Protein AF-A0A524GFE2-F1 (afdb_monomer_lite)

Radius of gyration: 32.85 Å; chains: 1; bounding box: 76×41×97 Å

Secondary structure (DSSP, 8-state):
--HHHHHHHHHHHHHHHHHHHHHHHHHHHHHHHHHHHHHHHHHHHHHHHHHHHHHHHHHHTT--HHHHHHHHHHHGGGTS--SEEEEEEEETTTTEEEEEEEEESSSS-SS-TT-EEEGGGSHHHHHHHH----EES-HHHHHHH-TT-HHHHHHHHTT---EE-

Structure (mmCIF, N/CA/C/O backbone):
data_AF-A0A524GFE2-F1
#
_entry.id   AF-A0A524GFE2-F1
#
loop_
_atom_site.group_PDB
_atom_site.id
_atom_site.type_symbol
_atom_site.label_atom_id
_atom_site.label_alt_id
_atom_site.label_comp_id
_atom_site.label_asym_id
_atom_site.label_entity_id
_atom_site.label_seq_id
_atom_site.pdbx_PDB_ins_code
_atom_site.Cartn_x
_atom_site.Cartn_y
_atom_site.Cartn_z
_atom_site.occupancy
_atom_site.B_iso_or_equiv
_atom_site.auth_seq_id
_atom_site.auth_comp_id
_atom_site.auth_asym_id
_atom_site.auth_atom_id
_atom_site.pdbx_PDB_model_num
ATOM 1 N N . MET A 1 1 ? 56.851 4.563 -74.327 1.00 50.78 1 MET A N 1
ATOM 2 C CA . MET A 1 1 ? 56.031 3.742 -73.404 1.00 50.78 1 MET A CA 1
ATOM 3 C C . MET A 1 1 ? 56.090 4.353 -72.003 1.00 50.78 1 MET A C 1
ATOM 5 O O . MET A 1 1 ? 57.043 4.093 -71.296 1.00 50.78 1 MET A O 1
ATOM 9 N N . SER A 1 2 ? 55.154 5.230 -71.624 1.00 60.16 2 SER A N 1
ATOM 10 C CA . SER A 1 2 ? 55.085 5.817 -70.256 1.00 60.16 2 SER A CA 1
ATOM 11 C C . SER A 1 2 ? 53.642 6.148 -69.817 1.00 60.16 2 SER A C 1
ATOM 13 O O . SER A 1 2 ? 53.335 6.270 -68.637 1.00 60.16 2 SER A O 1
ATOM 15 N N . ILE A 1 3 ? 52.706 6.196 -70.772 1.00 60.81 3 ILE A N 1
ATOM 16 C CA . ILE A 1 3 ? 51.297 6.539 -70.529 1.00 60.81 3 ILE A CA 1
ATOM 17 C C . ILE A 1 3 ? 50.576 5.457 -69.693 1.00 60.81 3 ILE A C 1
ATOM 19 O O . ILE A 1 3 ? 49.728 5.784 -68.868 1.00 60.81 3 ILE A O 1
ATOM 23 N N . GLY A 1 4 ? 50.951 4.178 -69.837 1.00 67.19 4 GLY A N 1
ATOM 24 C CA . GLY A 1 4 ? 50.313 3.066 -69.114 1.00 67.19 4 GLY A CA 1
ATOM 25 C C . GLY A 1 4 ? 50.606 3.037 -67.609 1.00 67.19 4 GLY A C 1
ATOM 26 O O . GLY A 1 4 ? 49.720 2.732 -66.816 1.00 67.19 4 GLY A O 1
ATOM 27 N N . THR A 1 5 ? 51.819 3.409 -67.193 1.00 71.56 5 THR A N 1
ATOM 28 C CA . THR A 1 5 ? 52.229 3.428 -65.779 1.00 71.56 5 THR A CA 1
ATOM 29 C C . THR A 1 5 ? 51.616 4.597 -65.010 1.00 71.56 5 THR A C 1
ATOM 31 O O . THR A 1 5 ? 51.167 4.410 -63.882 1.00 71.56 5 THR A O 1
ATOM 34 N N . SER A 1 6 ? 51.509 5.780 -65.623 1.00 75.38 6 SER A N 1
ATOM 35 C CA . SER A 1 6 ? 50.884 6.951 -64.987 1.00 75.38 6 SER A CA 1
ATOM 36 C C . SER A 1 6 ? 49.384 6.759 -64.743 1.00 75.38 6 SER A C 1
ATOM 38 O O . SER A 1 6 ? 48.864 7.181 -63.711 1.00 75.38 6 SER A O 1
ATOM 40 N N . TRP A 1 7 ? 48.688 6.079 -65.658 1.00 79.69 7 TRP A N 1
ATOM 41 C CA . TRP A 1 7 ? 47.265 5.771 -65.501 1.00 79.69 7 TRP A CA 1
ATOM 42 C C . TRP A 1 7 ? 47.009 4.747 -64.384 1.00 79.69 7 TRP A C 1
ATOM 44 O O . TRP A 1 7 ? 46.108 4.937 -63.570 1.00 79.69 7 TRP A O 1
ATOM 54 N N . LEU A 1 8 ? 47.854 3.716 -64.269 1.00 81.19 8 LEU A N 1
ATOM 55 C CA . LEU A 1 8 ? 47.778 2.737 -63.176 1.00 81.19 8 LEU A CA 1
ATOM 56 C C . LEU A 1 8 ? 47.994 3.379 -61.797 1.00 81.19 8 LEU A C 1
ATOM 58 O O . LEU A 1 8 ? 47.278 3.059 -60.848 1.00 81.19 8 LEU A O 1
ATOM 62 N N . ILE A 1 9 ? 48.935 4.323 -61.688 1.00 83.12 9 ILE A N 1
ATOM 63 C CA . ILE A 1 9 ? 49.182 5.070 -60.445 1.00 83.12 9 ILE A CA 1
ATOM 64 C C . ILE A 1 9 ? 47.967 5.934 -60.077 1.00 83.12 9 ILE A C 1
ATOM 66 O O . ILE A 1 9 ? 47.556 5.949 -58.918 1.00 83.12 9 ILE A O 1
ATOM 70 N N . ALA A 1 10 ? 47.347 6.607 -61.050 1.00 81.38 10 ALA A N 1
ATOM 71 C CA . ALA A 1 10 ? 46.156 7.422 -60.809 1.00 81.38 10 ALA A CA 1
ATOM 72 C C . ALA A 1 10 ? 44.967 6.587 -60.293 1.00 81.38 10 ALA A C 1
ATOM 74 O O . ALA A 1 10 ? 44.288 6.997 -59.351 1.00 81.38 10 ALA A O 1
ATOM 75 N N . VAL A 1 11 ? 44.750 5.393 -60.856 1.00 83.88 11 VAL A N 1
ATOM 76 C CA . VAL A 1 11 ? 43.697 4.465 -60.406 1.00 83.88 11 VAL A CA 1
ATOM 77 C C . VAL A 1 11 ? 43.974 3.948 -58.990 1.00 83.88 11 VAL A C 1
ATOM 79 O O . VAL A 1 11 ? 43.057 3.890 -58.171 1.00 83.88 11 VAL A O 1
ATOM 82 N N . LEU A 1 12 ? 45.232 3.635 -58.665 1.00 82.06 12 LEU A N 1
ATOM 83 C CA . LEU A 1 12 ? 45.627 3.211 -57.317 1.00 82.06 12 LEU A CA 1
ATOM 84 C C . LEU A 1 12 ? 45.406 4.310 -56.270 1.00 82.06 12 LEU A C 1
ATOM 86 O O . LEU A 1 12 ? 44.872 4.032 -55.196 1.00 82.06 12 LEU A O 1
ATOM 90 N N . ILE A 1 13 ? 45.757 5.560 -56.585 1.00 86.00 13 ILE A N 1
ATOM 91 C CA . ILE A 1 13 ? 45.534 6.709 -55.694 1.00 86.00 13 ILE A CA 1
ATOM 92 C C . ILE A 1 13 ? 44.034 6.950 -55.491 1.00 86.00 13 ILE A C 1
ATOM 94 O O . ILE A 1 13 ? 43.595 7.151 -54.358 1.00 86.00 13 ILE A O 1
ATOM 98 N N . ALA A 1 14 ? 43.237 6.881 -56.560 1.00 82.25 14 ALA A N 1
ATOM 99 C CA . ALA A 1 14 ? 41.786 7.019 -56.470 1.00 82.25 14 ALA A CA 1
ATOM 100 C C . ALA A 1 14 ? 41.160 5.907 -55.609 1.00 82.25 14 ALA A C 1
ATOM 102 O O . ALA A 1 14 ? 40.334 6.192 -54.743 1.00 82.25 14 ALA A O 1
ATOM 103 N N . GLY A 1 15 ? 41.601 4.656 -55.776 1.00 80.06 15 GLY A N 1
ATOM 104 C CA . GLY A 1 15 ? 41.162 3.529 -54.949 1.00 80.06 15 GLY A CA 1
ATOM 105 C C . GLY A 1 15 ? 41.527 3.700 -53.472 1.00 80.06 15 GLY A C 1
ATOM 106 O O . GLY A 1 15 ? 40.683 3.504 -52.597 1.00 80.06 15 GLY A O 1
ATOM 107 N N . LEU A 1 16 ? 42.754 4.147 -53.185 1.00 81.81 16 LEU A N 1
ATOM 108 C CA . LEU A 1 16 ? 43.208 4.439 -51.824 1.00 81.81 16 LEU A CA 1
ATOM 109 C C . LEU A 1 16 ? 42.389 5.574 -51.188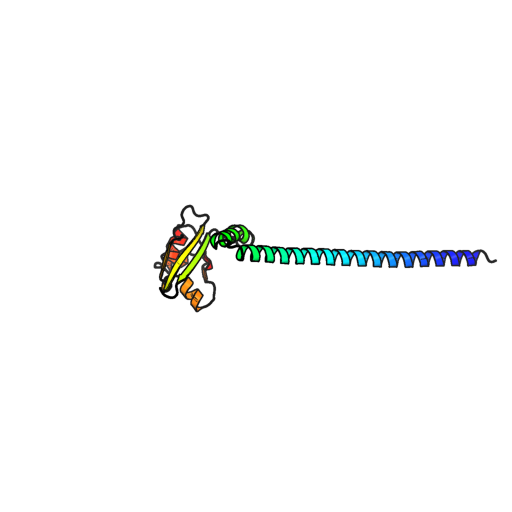 1.00 81.81 16 LEU A C 1
ATOM 111 O O . LEU A 1 16 ? 41.975 5.462 -50.036 1.00 81.81 16 LEU A O 1
ATOM 115 N N . ALA A 1 17 ? 42.095 6.637 -51.942 1.00 85.69 17 ALA A N 1
ATOM 116 C CA . ALA A 1 17 ? 41.274 7.752 -51.477 1.00 85.69 17 ALA A CA 1
ATOM 117 C C . ALA A 1 17 ? 39.840 7.313 -51.140 1.00 85.69 17 ALA A C 1
ATOM 119 O O . ALA A 1 17 ? 39.303 7.715 -50.107 1.00 85.69 17 ALA A O 1
ATOM 120 N N . VAL A 1 18 ? 39.237 6.438 -51.954 1.00 85.31 18 VAL A N 1
ATOM 121 C CA . VAL A 1 18 ? 37.911 5.858 -51.679 1.00 85.31 18 VAL A CA 1
ATOM 122 C C . VAL A 1 18 ? 37.938 4.991 -50.419 1.00 85.31 18 VAL A C 1
ATOM 124 O O . VAL A 1 18 ? 37.043 5.110 -49.581 1.00 85.31 18 VAL A O 1
ATOM 127 N N . LEU A 1 19 ? 38.973 4.165 -50.234 1.00 83.94 19 LEU A N 1
ATOM 128 C CA . LEU A 1 19 ? 39.131 3.337 -49.034 1.00 83.94 19 LEU A CA 1
ATOM 129 C C . LEU A 1 19 ? 39.271 4.194 -47.770 1.00 83.94 19 LEU A C 1
ATOM 131 O O . LEU A 1 19 ? 38.554 3.958 -46.793 1.00 83.94 19 LEU A O 1
ATOM 135 N N . ILE A 1 20 ? 40.116 5.228 -47.816 1.00 85.50 20 ILE A N 1
ATOM 136 C CA . ILE A 1 20 ? 40.300 6.193 -46.724 1.00 85.50 20 ILE A CA 1
ATOM 137 C C . ILE A 1 20 ? 38.980 6.909 -46.416 1.00 85.50 20 ILE A C 1
ATOM 139 O O . ILE A 1 20 ? 38.574 6.978 -45.254 1.00 85.50 20 ILE A O 1
ATOM 143 N N . TRP A 1 21 ? 38.271 7.395 -47.439 1.00 80.38 21 TRP A N 1
ATOM 144 C CA . TRP A 1 21 ? 37.002 8.099 -47.256 1.00 80.38 21 TRP A CA 1
ATOM 145 C C . TRP A 1 21 ? 35.908 7.185 -46.691 1.00 80.38 21 TRP A C 1
ATOM 147 O O . TRP A 1 21 ? 35.154 7.603 -45.808 1.00 80.38 21 TRP A O 1
ATOM 157 N N . SER A 1 22 ? 35.857 5.921 -47.126 1.00 83.00 22 SER A N 1
ATOM 158 C CA . SER A 1 22 ? 34.925 4.924 -46.589 1.00 83.00 22 SER A CA 1
ATOM 159 C C . SER A 1 22 ? 35.197 4.629 -45.109 1.00 83.00 22 SER A C 1
ATOM 161 O O . SER A 1 22 ? 34.270 4.638 -44.298 1.00 83.00 22 SER A O 1
ATOM 163 N N . GLY A 1 23 ? 36.471 4.475 -44.727 1.00 84.62 23 GLY A N 1
ATOM 164 C CA . GLY A 1 23 ? 36.876 4.243 -43.343 1.00 84.62 23 GLY A CA 1
ATOM 165 C C . GLY A 1 23 ? 36.581 5.442 -42.442 1.00 84.62 23 GLY A C 1
ATOM 166 O O . GLY A 1 23 ? 36.090 5.273 -41.323 1.00 84.62 23 GLY A O 1
ATOM 167 N N . LEU A 1 24 ? 36.808 6.662 -42.939 1.00 84.81 24 LEU A N 1
ATOM 168 C CA . LEU A 1 24 ? 36.496 7.895 -42.215 1.00 84.81 24 LEU A CA 1
ATOM 169 C C . LEU A 1 24 ? 34.980 8.064 -42.021 1.00 84.81 24 LEU A C 1
ATOM 171 O O . LEU A 1 24 ? 34.540 8.390 -40.921 1.00 84.81 24 LEU A O 1
ATOM 175 N N . ARG A 1 25 ? 34.173 7.769 -43.052 1.00 85.88 25 ARG A N 1
ATOM 176 C CA . ARG A 1 25 ? 32.702 7.767 -42.962 1.00 85.88 25 ARG A CA 1
ATOM 177 C C . ARG A 1 25 ? 32.182 6.756 -41.946 1.00 85.88 25 ARG A C 1
ATOM 179 O O . ARG A 1 25 ? 31.305 7.101 -41.161 1.00 85.88 25 ARG A O 1
ATOM 186 N N . LEU A 1 26 ? 32.732 5.541 -41.924 1.00 83.12 26 LEU A N 1
ATOM 187 C CA . LEU A 1 26 ? 32.354 4.518 -40.943 1.00 83.12 26 LEU A CA 1
ATOM 188 C C . LEU A 1 26 ? 32.687 4.957 -39.511 1.00 83.12 26 LEU A C 1
ATOM 190 O O . LEU A 1 26 ? 31.860 4.798 -38.615 1.00 83.12 26 LEU A O 1
ATOM 194 N N . ARG A 1 27 ? 33.860 5.566 -39.296 1.00 82.31 27 ARG A N 1
ATOM 195 C CA . ARG A 1 27 ? 34.261 6.099 -37.983 1.00 82.31 27 ARG A CA 1
ATOM 196 C C . ARG A 1 27 ? 33.390 7.270 -37.530 1.00 82.31 27 ARG A C 1
ATOM 198 O O . ARG A 1 27 ? 32.984 7.292 -36.373 1.00 82.31 27 ARG A O 1
ATOM 205 N N . LEU A 1 28 ? 33.058 8.196 -38.430 1.00 84.69 28 LEU A N 1
ATOM 206 C CA . LEU A 1 28 ? 32.152 9.315 -38.145 1.00 84.69 28 LEU A CA 1
ATOM 207 C C . LEU A 1 28 ? 30.735 8.825 -37.822 1.00 84.69 28 LEU A C 1
ATOM 209 O O . LEU A 1 28 ? 30.145 9.263 -36.839 1.00 84.69 28 LEU A O 1
ATOM 213 N N . ALA A 1 29 ? 30.214 7.861 -38.586 1.00 84.56 29 ALA A N 1
ATOM 214 C CA . ALA A 1 29 ? 28.912 7.258 -38.315 1.00 84.56 29 ALA A CA 1
ATOM 215 C C . ALA A 1 29 ? 28.889 6.510 -36.970 1.00 84.56 29 ALA A C 1
ATOM 217 O O . ALA A 1 29 ? 27.908 6.593 -36.234 1.00 84.56 29 ALA A O 1
ATOM 218 N N . ALA A 1 30 ? 29.970 5.806 -36.617 1.00 86.06 30 ALA A N 1
ATOM 219 C CA . ALA A 1 30 ? 30.101 5.140 -35.322 1.00 86.06 30 ALA A CA 1
ATOM 220 C C . ALA A 1 30 ? 30.199 6.138 -34.154 1.00 86.06 30 ALA A C 1
ATOM 222 O O . ALA A 1 30 ? 29.592 5.911 -33.109 1.00 86.06 30 ALA A O 1
ATOM 223 N N . ALA A 1 31 ? 30.912 7.255 -34.334 1.00 86.38 31 ALA A N 1
ATOM 224 C CA . ALA A 1 31 ? 30.992 8.326 -33.341 1.00 86.38 31 ALA A CA 1
ATOM 225 C C . ALA A 1 31 ? 29.619 8.975 -33.098 1.00 86.38 31 ALA A C 1
ATOM 227 O O . ALA A 1 31 ? 29.206 9.108 -31.951 1.00 86.38 31 ALA A O 1
ATOM 228 N N . GLN A 1 32 ? 28.865 9.257 -34.166 1.00 84.75 32 GLN A N 1
ATOM 229 C CA . GLN A 1 32 ? 27.506 9.799 -34.062 1.00 84.75 32 GLN A CA 1
ATOM 230 C C . GLN A 1 32 ? 26.520 8.838 -33.386 1.00 84.75 32 GLN A C 1
ATOM 232 O O . GLN A 1 32 ? 25.602 9.284 -32.704 1.00 84.75 32 GLN A O 1
ATOM 237 N N . ARG A 1 33 ? 26.677 7.519 -33.569 1.00 83.75 33 ARG A N 1
ATOM 238 C CA . ARG A 1 33 ? 25.848 6.529 -32.858 1.00 83.75 33 ARG A CA 1
ATOM 239 C C . ARG A 1 33 ? 26.106 6.562 -31.357 1.00 83.75 33 ARG A C 1
ATOM 241 O O . ARG A 1 33 ? 25.150 6.622 -30.594 1.00 83.75 33 ARG A O 1
ATOM 248 N N . ARG A 1 34 ? 27.381 6.589 -30.955 1.00 86.69 34 ARG A N 1
ATOM 249 C CA . ARG A 1 34 ? 27.771 6.684 -29.540 1.00 86.69 34 ARG A CA 1
ATOM 250 C C . ARG A 1 34 ? 27.276 7.971 -28.901 1.00 86.69 34 ARG A C 1
ATOM 252 O O . ARG A 1 34 ? 26.813 7.943 -27.772 1.00 86.69 34 ARG A O 1
ATOM 259 N N . GLU A 1 35 ? 27.358 9.083 -29.623 1.00 89.69 35 GLU A N 1
ATOM 260 C CA . GLU A 1 35 ? 26.873 10.374 -29.137 1.00 89.69 35 GLU A CA 1
ATOM 261 C C . GLU A 1 35 ? 25.363 10.345 -28.867 1.00 89.69 35 GLU A C 1
ATOM 263 O O . GLU A 1 35 ? 24.938 10.755 -27.792 1.00 89.69 35 GLU A O 1
ATOM 268 N N . ARG A 1 36 ? 24.567 9.755 -29.772 1.00 87.56 36 ARG A N 1
ATOM 269 C CA . ARG A 1 36 ? 23.120 9.578 -29.562 1.00 87.56 36 ARG A CA 1
ATOM 270 C C . ARG A 1 36 ? 22.793 8.617 -28.426 1.00 87.56 36 ARG A C 1
ATOM 272 O O . ARG A 1 36 ? 21.869 8.874 -27.668 1.00 87.56 36 ARG A O 1
ATOM 279 N N . GLU A 1 37 ? 23.521 7.509 -28.309 1.00 89.81 37 GLU A N 1
ATOM 280 C CA . GLU A 1 37 ? 23.346 6.574 -27.190 1.00 89.81 37 GLU A CA 1
ATOM 281 C C . GLU A 1 37 ? 23.642 7.254 -25.852 1.00 89.81 37 GLU A C 1
ATOM 283 O O . GLU A 1 37 ? 22.868 7.110 -24.908 1.00 89.81 37 GLU A O 1
ATOM 288 N N . LEU A 1 38 ? 24.721 8.038 -25.786 1.00 89.19 38 LEU A N 1
ATOM 289 C CA . LEU A 1 38 ? 25.075 8.818 -24.604 1.00 89.19 38 LEU A CA 1
ATOM 290 C C . LEU A 1 38 ? 24.031 9.893 -24.304 1.00 89.19 38 LEU A C 1
ATOM 292 O O . LEU A 1 38 ? 23.643 10.024 -23.151 1.00 89.19 38 LEU A O 1
ATOM 296 N N . GLN A 1 39 ? 23.546 10.619 -25.313 1.00 91.88 39 GLN A N 1
ATOM 297 C CA . GLN A 1 39 ? 22.473 11.606 -25.152 1.00 91.88 39 GLN A CA 1
ATOM 298 C C . GLN A 1 39 ? 21.201 10.957 -24.615 1.00 91.88 39 GLN A C 1
ATOM 300 O O . GLN A 1 39 ? 20.706 11.384 -23.581 1.00 91.88 39 GLN A O 1
ATOM 305 N N . ASN A 1 40 ? 20.747 9.857 -25.217 1.00 90.75 40 ASN A N 1
ATOM 306 C CA . ASN A 1 40 ? 19.573 9.128 -24.739 1.00 90.75 40 ASN A CA 1
ATOM 307 C C . ASN A 1 40 ? 19.750 8.629 -23.298 1.00 90.75 40 ASN A C 1
ATOM 309 O O . ASN A 1 40 ? 18.813 8.677 -22.507 1.00 90.75 40 ASN A O 1
ATOM 313 N N . LEU A 1 41 ? 20.945 8.150 -22.939 1.00 91.00 41 LEU A N 1
ATOM 314 C CA . LEU A 1 41 ? 21.232 7.675 -21.588 1.00 91.00 41 LEU A CA 1
ATOM 315 C C . LEU A 1 41 ? 21.281 8.826 -20.576 1.00 91.00 41 LEU A C 1
ATOM 317 O O . LEU A 1 41 ? 20.759 8.688 -19.472 1.00 91.00 41 LEU A O 1
ATOM 321 N N . VAL A 1 42 ? 21.873 9.960 -20.953 1.00 92.50 42 VAL A N 1
ATOM 322 C CA . VAL A 1 42 ? 21.874 11.188 -20.150 1.00 92.50 42 VAL A CA 1
ATOM 323 C C . VAL A 1 42 ? 20.452 11.703 -19.972 1.00 92.50 42 VAL A C 1
ATOM 325 O O . VAL A 1 42 ? 20.085 12.034 -18.849 1.00 92.50 42 VAL A O 1
ATOM 328 N N . ASP A 1 43 ? 19.633 11.711 -21.020 1.00 90.44 43 ASP A N 1
ATOM 329 C CA . ASP A 1 43 ? 18.241 12.158 -20.966 1.00 90.44 43 ASP A CA 1
ATOM 330 C C . ASP A 1 43 ? 17.406 11.251 -20.061 1.00 90.44 43 ASP A C 1
ATOM 332 O O . ASP A 1 43 ? 16.697 11.742 -19.182 1.00 90.44 43 ASP A O 1
ATOM 336 N N . LEU A 1 44 ? 17.558 9.931 -20.197 1.00 90.06 44 LEU A N 1
ATOM 337 C CA . LEU A 1 44 ? 16.861 8.945 -19.372 1.00 90.06 44 LEU A CA 1
ATOM 338 C C . LEU A 1 44 ? 17.266 9.062 -17.896 1.00 90.06 44 LEU A C 1
ATOM 340 O O . LEU A 1 44 ? 16.403 9.119 -17.021 1.00 90.06 44 LEU A O 1
ATOM 344 N N . ARG A 1 45 ? 18.569 9.195 -17.609 1.00 86.31 45 ARG A N 1
ATOM 345 C CA . ARG A 1 45 ? 19.073 9.449 -16.248 1.00 86.31 45 ARG A CA 1
ATOM 346 C C . ARG A 1 45 ? 18.600 10.786 -15.697 1.00 86.31 45 ARG A C 1
ATOM 348 O O . ARG A 1 45 ? 18.239 10.877 -14.529 1.00 86.31 45 ARG A O 1
ATOM 355 N N . THR A 1 46 ? 18.573 11.823 -16.524 1.00 90.00 46 THR A N 1
ATOM 356 C CA . THR A 1 46 ? 18.091 13.147 -16.123 1.00 90.00 46 THR A CA 1
ATOM 357 C C . THR A 1 46 ? 16.596 13.103 -15.811 1.00 90.00 46 THR A C 1
ATOM 359 O O . THR A 1 46 ? 16.157 13.722 -14.845 1.00 90.00 46 THR A O 1
ATOM 362 N N . GLN A 1 47 ? 15.808 12.347 -16.578 1.00 87.44 47 GLN A N 1
ATOM 363 C CA . GLN A 1 47 ? 14.378 12.155 -16.340 1.00 87.44 47 GLN A CA 1
ATOM 364 C C . GLN A 1 47 ? 14.104 11.348 -15.064 1.00 87.44 47 GLN A C 1
ATOM 366 O O . GLN A 1 47 ? 13.207 11.706 -14.298 1.00 87.44 47 GLN A O 1
ATOM 371 N N . GLU A 1 48 ? 14.903 10.312 -14.798 1.00 85.62 48 GLU A N 1
ATOM 372 C CA . GLU A 1 48 ? 14.875 9.543 -13.549 1.00 85.62 48 GLU A CA 1
ATOM 373 C C . GLU A 1 48 ? 15.166 10.453 -12.343 1.00 85.62 48 GLU A C 1
ATOM 375 O O . GLU A 1 48 ? 14.358 10.538 -11.417 1.00 85.62 48 GLU A O 1
ATOM 380 N N . VAL A 1 49 ? 16.254 11.231 -12.398 1.00 85.75 49 VAL A N 1
ATOM 381 C CA . VAL A 1 49 ? 16.632 12.192 -11.347 1.00 85.75 49 VAL A CA 1
ATOM 382 C C . VAL A 1 49 ? 15.567 13.275 -11.154 1.00 85.75 49 VAL A C 1
ATOM 384 O O . VAL A 1 49 ? 15.249 13.614 -10.017 1.00 85.75 49 VAL A O 1
ATOM 387 N N . ARG A 1 50 ? 14.964 13.797 -12.231 1.00 81.19 50 ARG A N 1
ATOM 388 C CA . ARG A 1 50 ? 13.852 14.762 -12.141 1.00 81.19 50 ARG A CA 1
ATOM 389 C C . ARG A 1 50 ? 12.603 14.153 -11.514 1.00 81.19 50 ARG A C 1
ATOM 391 O O . ARG A 1 50 ? 11.957 14.820 -10.715 1.00 81.19 50 ARG A O 1
ATOM 398 N N . SER A 1 51 ? 12.278 12.902 -11.834 1.00 74.38 51 SER A N 1
ATOM 399 C CA . SER A 1 51 ? 11.128 12.205 -11.245 1.00 74.38 51 SER A CA 1
ATOM 400 C C . SER A 1 51 ? 11.337 11.989 -9.747 1.00 74.38 51 SER A C 1
ATOM 402 O O . SER A 1 51 ? 10.461 12.334 -8.956 1.00 74.38 51 SER A O 1
ATOM 404 N N . LEU A 1 52 ? 12.529 11.534 -9.345 1.00 78.38 52 LEU A N 1
ATOM 405 C CA . LEU A 1 52 ? 12.922 11.413 -7.937 1.00 78.38 52 LEU A CA 1
ATOM 406 C C . LEU A 1 52 ? 12.927 12.768 -7.219 1.00 78.38 52 LEU A C 1
ATOM 408 O O . LEU A 1 52 ? 12.455 12.859 -6.088 1.00 78.38 52 LEU A O 1
ATOM 412 N N . GLY A 1 53 ? 13.406 13.822 -7.883 1.00 76.81 53 GLY A N 1
ATOM 413 C CA . GLY A 1 53 ? 13.356 15.195 -7.389 1.00 76.81 53 GLY A CA 1
ATOM 414 C C . GLY A 1 53 ? 11.923 15.667 -7.160 1.00 76.81 53 GLY A C 1
ATOM 415 O O . GLY A 1 53 ? 11.622 16.131 -6.073 1.00 76.81 53 GLY A O 1
ATOM 416 N N . SER A 1 54 ? 11.020 15.453 -8.120 1.00 69.38 54 SER A N 1
ATOM 417 C CA . SER A 1 54 ? 9.605 15.827 -7.996 1.00 69.38 54 SER A CA 1
ATOM 418 C C . SER A 1 54 ? 8.854 15.012 -6.939 1.00 69.38 54 SER A C 1
ATOM 420 O O . SER A 1 54 ? 7.979 15.541 -6.262 1.00 69.38 54 SER A O 1
ATOM 422 N N . LEU A 1 55 ? 9.215 13.737 -6.751 1.00 68.06 55 LEU A N 1
ATOM 423 C CA . LEU A 1 55 ? 8.690 12.896 -5.678 1.00 68.06 55 LEU A CA 1
ATOM 424 C C . LEU A 1 55 ? 9.180 13.399 -4.317 1.00 68.06 55 LEU A C 1
ATOM 426 O O . LEU A 1 55 ? 8.387 13.542 -3.396 1.00 68.06 55 LEU A O 1
ATOM 430 N N . THR A 1 56 ? 10.470 13.719 -4.212 1.00 68.31 56 THR A N 1
ATOM 431 C CA . THR A 1 56 ? 11.088 14.265 -2.996 1.00 68.31 56 THR A CA 1
ATOM 432 C C . THR A 1 56 ? 10.553 15.660 -2.680 1.00 68.31 56 THR A C 1
ATOM 434 O O . THR A 1 56 ? 10.318 15.968 -1.521 1.00 68.31 56 THR A O 1
ATOM 437 N N . GLU A 1 57 ? 10.319 16.494 -3.694 1.00 64.19 57 GLU A N 1
ATOM 438 C CA . GLU A 1 57 ? 9.724 17.823 -3.564 1.00 64.19 57 GLU A CA 1
ATOM 439 C C . GLU A 1 57 ? 8.264 17.721 -3.136 1.00 64.19 57 GLU A C 1
ATOM 441 O O . GLU A 1 57 ? 7.901 18.411 -2.201 1.00 64.19 57 GLU A O 1
ATOM 446 N N . LYS A 1 58 ? 7.467 16.798 -3.697 1.00 58.69 58 LYS A N 1
ATOM 447 C CA . LYS A 1 58 ? 6.116 16.499 -3.194 1.00 58.69 58 LYS A CA 1
ATOM 448 C C . LYS A 1 58 ? 6.146 16.047 -1.734 1.00 58.69 58 LYS A C 1
ATOM 450 O O . LYS A 1 58 ? 5.445 16.609 -0.906 1.00 58.69 58 LYS A O 1
ATOM 455 N N . ILE A 1 59 ? 7.006 15.089 -1.391 1.00 62.12 59 ILE A N 1
ATOM 456 C CA . ILE A 1 59 ? 7.174 14.622 -0.005 1.00 62.12 59 ILE A CA 1
ATOM 457 C C . ILE A 1 59 ? 7.583 15.783 0.926 1.00 62.12 59 ILE A C 1
ATOM 459 O O . ILE A 1 59 ? 7.065 15.891 2.035 1.00 62.12 59 ILE A O 1
ATOM 463 N N . ASN A 1 60 ? 8.467 16.678 0.472 1.00 56.91 60 ASN A N 1
ATOM 464 C CA . ASN A 1 60 ? 8.984 17.804 1.257 1.00 56.91 60 ASN A CA 1
ATOM 465 C C . ASN A 1 60 ? 8.110 19.072 1.210 1.00 56.91 60 ASN A C 1
ATOM 467 O O . ASN A 1 60 ? 8.305 19.956 2.042 1.00 56.91 60 ASN A O 1
ATOM 471 N N . SER A 1 61 ? 7.158 19.194 0.279 1.00 52.28 61 SER A N 1
ATOM 472 C CA . SER A 1 61 ? 6.309 20.383 0.113 1.00 52.28 61 SER A CA 1
ATOM 473 C C . SER A 1 61 ? 5.069 20.372 1.008 1.00 52.28 61 SER A C 1
ATOM 475 O O . SER A 1 61 ? 4.197 21.221 0.844 1.00 52.28 61 SER A O 1
ATOM 477 N N . GLY A 1 62 ? 4.964 19.420 1.939 1.00 49.66 62 GLY A N 1
ATOM 478 C CA . GLY A 1 62 ? 3.794 19.293 2.808 1.00 49.66 62 GLY A CA 1
ATOM 479 C C . GLY A 1 62 ? 2.573 18.680 2.117 1.00 49.66 62 GLY A C 1
ATOM 480 O O . GLY A 1 62 ? 1.452 18.935 2.549 1.00 49.66 62 GLY A O 1
ATOM 481 N N . VAL A 1 63 ? 2.780 17.879 1.062 1.00 53.62 63 VAL A N 1
ATOM 482 C CA . VAL A 1 63 ? 1.756 16.989 0.486 1.00 53.62 63 VAL A CA 1
ATOM 483 C C . VAL A 1 63 ? 1.274 16.067 1.601 1.00 53.62 63 VAL A C 1
ATOM 485 O O . VAL A 1 63 ? 2.062 15.318 2.183 1.00 53.62 63 VAL A O 1
ATOM 488 N N . GLY A 1 64 ? -0.009 16.162 1.944 1.00 73.69 64 GLY A N 1
ATOM 489 C CA . GLY A 1 64 ? -0.594 15.324 2.984 1.00 73.69 64 GLY A CA 1
ATOM 490 C C . GLY A 1 64 ? -0.433 13.842 2.643 1.00 73.69 64 GLY A C 1
ATOM 491 O O . GLY A 1 64 ? -0.434 13.468 1.470 1.00 73.69 64 GLY A O 1
ATOM 492 N N . LEU A 1 65 ? -0.324 12.987 3.664 1.00 78.25 65 LEU A N 1
ATOM 493 C CA . LEU A 1 65 ? -0.329 11.523 3.522 1.00 78.25 65 LEU A CA 1
ATOM 494 C C . LEU A 1 65 ? -1.417 11.046 2.537 1.00 78.25 65 LEU A C 1
ATOM 496 O O . LEU A 1 65 ? -1.163 10.174 1.709 1.00 78.25 65 LEU A O 1
ATOM 500 N N . ASP A 1 66 ? -2.583 11.687 2.573 1.00 81.88 66 ASP A N 1
ATOM 501 C CA . ASP A 1 66 ? -3.715 11.421 1.686 1.00 81.88 66 ASP A CA 1
ATOM 502 C C . ASP A 1 66 ? -3.380 11.584 0.198 1.00 81.88 66 ASP A C 1
ATOM 504 O O . ASP A 1 66 ? -3.763 10.740 -0.605 1.00 81.88 66 ASP A O 1
ATOM 508 N N . GLU A 1 67 ? -2.636 12.622 -0.190 1.00 83.81 67 GLU A N 1
ATOM 509 C CA . GLU A 1 67 ? -2.255 12.856 -1.590 1.00 83.81 67 GLU A CA 1
ATOM 510 C C . GLU A 1 67 ? -1.237 11.818 -2.084 1.00 83.81 67 GLU A C 1
ATOM 512 O O . GLU A 1 67 ? -1.283 11.395 -3.243 1.00 83.81 67 GLU A O 1
ATOM 517 N N . VAL A 1 68 ? -0.329 11.372 -1.207 1.00 87.06 68 VAL A N 1
ATOM 518 C CA . VAL A 1 68 ? 0.606 10.282 -1.525 1.00 87.06 68 VAL A CA 1
ATOM 519 C C . VAL A 1 68 ? -0.160 8.979 -1.740 1.00 87.06 68 VAL A C 1
ATOM 521 O O . VAL A 1 68 ? 0.073 8.286 -2.732 1.00 87.06 68 VAL A O 1
ATOM 524 N N . LEU A 1 69 ? -1.088 8.650 -0.839 1.00 90.06 69 LEU A N 1
ATOM 525 C CA . LEU A 1 69 ? -1.902 7.438 -0.934 1.00 90.06 69 LEU A CA 1
ATOM 526 C C . LEU A 1 69 ? -2.837 7.467 -2.152 1.00 90.06 69 LEU A C 1
ATOM 528 O O . LEU A 1 69 ? -2.994 6.446 -2.823 1.00 90.06 69 LEU A O 1
ATOM 532 N N . GLU A 1 70 ? -3.381 8.635 -2.500 1.00 91.19 70 GLU A N 1
ATOM 533 C CA . GLU A 1 70 ? -4.176 8.824 -3.716 1.00 91.19 70 GLU A CA 1
ATOM 534 C C . GLU A 1 70 ? -3.331 8.599 -4.980 1.00 91.19 70 GLU A C 1
ATOM 536 O O . GLU A 1 70 ? -3.744 7.893 -5.899 1.00 91.19 70 GLU A O 1
ATOM 541 N N . TYR A 1 71 ? -2.095 9.105 -5.017 1.00 89.81 71 TYR A N 1
ATOM 542 C CA . TYR A 1 71 ? -1.191 8.829 -6.135 1.00 89.81 71 TYR A CA 1
ATOM 543 C C . TYR A 1 71 ? -0.850 7.335 -6.264 1.00 89.81 71 TYR A C 1
ATOM 545 O O . TYR A 1 71 ? -0.767 6.812 -7.381 1.00 89.81 71 TYR A O 1
ATOM 553 N N . VAL A 1 72 ? -0.662 6.625 -5.144 1.00 90.06 72 VAL A N 1
ATOM 554 C CA . VAL A 1 72 ? -0.451 5.166 -5.154 1.00 90.06 72 VAL A CA 1
ATOM 555 C C . VAL A 1 72 ? -1.677 4.455 -5.731 1.00 90.06 72 VAL A C 1
ATOM 557 O O . VAL A 1 72 ? -1.522 3.609 -6.608 1.00 90.06 72 VAL A O 1
ATOM 560 N N . TRP A 1 73 ? -2.886 4.827 -5.312 1.00 92.62 73 TRP A N 1
ATOM 561 C CA . TRP A 1 73 ? -4.133 4.259 -5.834 1.00 92.62 73 TRP A CA 1
ATOM 562 C C . TRP A 1 73 ? -4.290 4.383 -7.357 1.00 92.62 73 TRP A C 1
ATOM 564 O O . TRP A 1 73 ? -4.741 3.444 -8.013 1.00 92.62 73 TRP A O 1
ATOM 574 N N . GLU A 1 74 ? -3.894 5.517 -7.931 1.00 90.81 74 GLU A N 1
ATOM 575 C CA . GLU A 1 74 ? -3.998 5.740 -9.377 1.00 90.81 74 GLU A CA 1
ATOM 576 C C . GLU A 1 74 ? -2.873 5.037 -10.155 1.00 90.81 74 GLU A C 1
ATOM 578 O O . GLU A 1 74 ? -3.103 4.385 -11.175 1.00 90.81 74 GLU A O 1
ATOM 583 N N . SER A 1 75 ? -1.630 5.136 -9.673 1.00 89.00 75 SER A N 1
ATOM 584 C CA . SER A 1 75 ? -0.453 4.686 -10.430 1.00 89.00 75 SER A CA 1
ATOM 585 C C . SER A 1 75 ? -0.179 3.182 -10.325 1.00 89.00 75 SER A C 1
ATOM 587 O O . SER A 1 75 ? 0.270 2.563 -11.293 1.00 89.00 75 SER A O 1
ATOM 589 N N . PHE A 1 76 ? -0.449 2.562 -9.172 1.00 87.44 76 PHE A N 1
ATOM 590 C CA . PHE A 1 76 ? -0.004 1.189 -8.900 1.00 87.44 76 PHE A CA 1
ATOM 591 C C . PHE A 1 76 ? -0.863 0.120 -9.593 1.00 87.44 76 PHE A C 1
ATOM 593 O O . PHE A 1 76 ? -0.404 -1.011 -9.769 1.00 87.44 76 PHE A O 1
ATOM 600 N N . ARG A 1 77 ? -2.074 0.476 -10.053 1.00 86.62 77 ARG A N 1
ATOM 601 C CA . ARG A 1 77 ? -2.972 -0.425 -10.803 1.00 86.62 77 ARG A CA 1
ATOM 602 C C . ARG A 1 77 ? -2.355 -0.954 -12.097 1.00 86.62 77 ARG A C 1
ATOM 604 O O . ARG A 1 77 ? -2.703 -2.046 -12.535 1.00 86.62 77 ARG A O 1
ATOM 611 N N . ALA A 1 78 ? -1.428 -0.204 -12.698 1.00 83.00 78 ALA A N 1
ATOM 612 C CA . ALA A 1 78 ? -0.703 -0.641 -13.891 1.00 83.00 78 ALA A CA 1
ATOM 613 C C . ALA A 1 78 ? 0.267 -1.808 -13.614 1.00 83.00 78 ALA A C 1
ATOM 615 O O . ALA A 1 78 ? 0.670 -2.499 -14.547 1.00 83.00 78 ALA A O 1
ATOM 616 N N . VAL A 1 79 ? 0.649 -2.021 -12.348 1.00 89.62 79 VAL A N 1
ATOM 617 C CA . VAL A 1 79 ? 1.620 -3.043 -11.928 1.00 89.62 79 VAL A CA 1
ATOM 618 C C . VAL A 1 79 ? 0.925 -4.226 -11.257 1.00 89.62 79 VAL A C 1
ATOM 620 O O . VAL A 1 79 ? 1.229 -5.375 -11.573 1.00 89.62 79 VAL A O 1
ATOM 623 N N . VAL A 1 80 ? -0.008 -3.957 -10.339 1.00 86.56 80 VAL A N 1
ATOM 624 C CA . VAL A 1 80 ? -0.758 -4.985 -9.605 1.00 86.56 80 VAL A CA 1
ATOM 625 C C . VAL A 1 80 ? -2.245 -4.639 -9.646 1.00 86.56 80 VAL A C 1
ATOM 627 O O . VAL A 1 80 ? -2.606 -3.537 -9.236 1.00 86.56 80 VAL A O 1
ATOM 630 N N . PRO A 1 81 ? -3.127 -5.548 -10.099 1.00 89.62 81 PRO A N 1
ATOM 631 C CA . PRO A 1 81 ? -4.561 -5.323 -10.028 1.00 89.62 81 PRO A CA 1
ATOM 632 C C . PRO A 1 81 ? -5.036 -5.430 -8.576 1.00 89.62 81 PRO A C 1
ATOM 634 O O . PRO A 1 81 ? -4.753 -6.405 -7.880 1.00 89.62 81 PRO A O 1
ATOM 637 N N . TYR A 1 82 ? -5.787 -4.433 -8.128 1.00 93.56 82 TYR A N 1
ATOM 638 C CA . TYR A 1 82 ? -6.444 -4.418 -6.828 1.00 93.56 82 TYR A CA 1
ATOM 639 C C . TYR A 1 82 ? -7.743 -3.631 -6.924 1.00 93.56 82 TYR A C 1
ATOM 641 O O . TYR A 1 82 ? -7.893 -2.755 -7.773 1.00 93.56 82 TYR A O 1
ATOM 649 N N . ASN A 1 83 ? -8.659 -3.931 -6.010 1.00 95.12 83 ASN A N 1
ATOM 650 C CA . ASN A 1 83 ? -9.927 -3.220 -5.881 1.00 95.12 83 ASN A CA 1
ATOM 651 C C . ASN A 1 83 ? -10.003 -2.394 -4.598 1.00 95.12 83 ASN A C 1
ATOM 653 O O . ASN A 1 83 ? -10.989 -1.700 -4.385 1.00 95.12 83 ASN A O 1
ATOM 657 N N . ARG A 1 84 ? -8.979 -2.473 -3.737 1.00 94.69 84 ARG A N 1
ATOM 658 C CA . ARG A 1 84 ? -8.942 -1.799 -2.440 1.00 94.69 84 ARG A CA 1
ATOM 659 C C . ARG A 1 84 ? -7.511 -1.572 -1.957 1.00 94.69 84 ARG A C 1
ATOM 661 O O . ARG A 1 84 ? -6.683 -2.474 -2.052 1.00 94.69 84 ARG A O 1
ATOM 668 N N . ILE A 1 85 ? -7.258 -0.402 -1.371 1.00 94.75 85 ILE A N 1
ATOM 669 C CA . ILE A 1 85 ? -6.066 -0.097 -0.569 1.00 94.75 85 ILE A CA 1
ATOM 670 C C . ILE A 1 85 ? -6.528 0.499 0.762 1.00 94.75 85 ILE A C 1
ATOM 672 O O . ILE A 1 85 ? -7.410 1.353 0.795 1.00 94.75 85 ILE A O 1
ATOM 676 N N . GLY A 1 86 ? -5.929 0.048 1.862 1.00 93.12 86 GLY A N 1
ATOM 677 C CA . GLY A 1 86 ? -6.117 0.633 3.186 1.00 93.12 86 GLY A CA 1
ATOM 678 C C . GLY A 1 86 ? -4.776 1.011 3.796 1.00 93.12 86 GLY A C 1
ATOM 679 O O . GLY A 1 86 ? -3.793 0.296 3.614 1.00 93.12 86 GLY A O 1
ATOM 680 N N . PHE A 1 87 ? -4.753 2.115 4.535 1.00 93.12 87 PHE A N 1
ATOM 681 C CA . PHE A 1 87 ? -3.604 2.546 5.317 1.00 93.12 87 PHE A CA 1
ATOM 682 C C . PHE A 1 87 ? -4.031 2.761 6.770 1.00 93.12 87 PHE A C 1
ATOM 684 O O . PHE A 1 87 ? -5.035 3.423 7.063 1.00 93.12 87 PHE A O 1
ATOM 691 N N . ALA A 1 88 ? -3.272 2.159 7.680 1.00 91.12 88 ALA A N 1
ATOM 692 C CA . ALA A 1 88 ? -3.552 2.182 9.102 1.00 91.12 88 ALA A CA 1
ATOM 693 C C . ALA A 1 88 ? -2.303 2.560 9.890 1.00 91.12 88 ALA A C 1
ATOM 695 O O . ALA A 1 88 ? -1.197 2.113 9.592 1.00 91.12 88 ALA A O 1
ATOM 696 N N . GLU A 1 89 ? -2.514 3.364 10.919 1.00 89.06 89 GLU A N 1
ATOM 697 C CA . GLU A 1 89 ? -1.502 3.7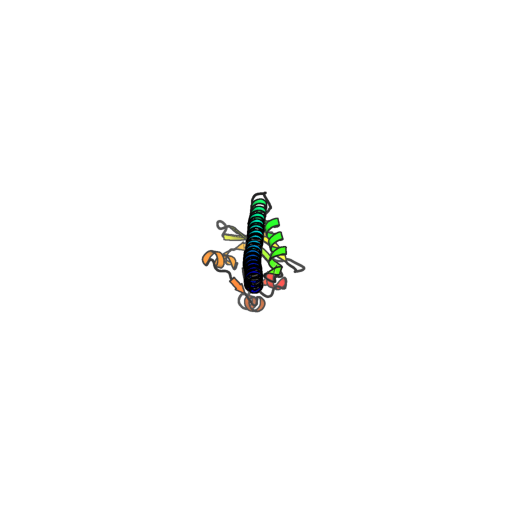09 11.900 1.00 89.06 89 GLU A CA 1
ATOM 698 C C . GLU A 1 89 ? -1.584 2.743 13.073 1.00 89.06 89 GLU A C 1
ATOM 700 O O . GLU A 1 89 ? -2.671 2.333 13.491 1.00 89.06 89 GLU A O 1
ATOM 705 N N . VAL A 1 90 ? -0.423 2.403 13.617 1.00 88.69 90 VAL A N 1
ATOM 706 C CA . VAL A 1 90 ? -0.312 1.590 14.822 1.00 88.69 90 VAL A CA 1
ATOM 707 C C . VAL A 1 90 ? 0.167 2.479 15.953 1.00 88.69 90 VAL A C 1
ATOM 709 O O . VAL A 1 90 ? 1.228 3.094 15.858 1.00 88.69 90 VAL A O 1
ATOM 712 N N . ASP A 1 91 ? -0.598 2.507 17.034 1.00 84.56 91 ASP A N 1
ATOM 713 C CA . ASP A 1 91 ? -0.196 3.130 18.283 1.00 84.56 91 ASP A CA 1
ATOM 714 C C . ASP A 1 91 ? 0.329 2.050 19.237 1.00 84.56 91 ASP A C 1
ATOM 716 O O . ASP A 1 91 ? -0.430 1.260 19.801 1.00 84.56 91 ASP A O 1
ATOM 720 N N . GLY A 1 92 ? 1.653 2.015 19.403 1.00 74.62 92 GLY A N 1
ATOM 721 C CA . GLY A 1 92 ? 2.329 1.063 20.284 1.00 74.62 92 GLY A CA 1
ATOM 722 C C . GLY A 1 92 ? 2.111 1.319 21.778 1.00 74.62 92 GLY A C 1
ATOM 723 O O . GLY A 1 92 ? 2.384 0.430 22.576 1.00 74.62 92 GLY A O 1
ATOM 724 N N . GLY A 1 93 ? 1.625 2.500 22.175 1.00 81.25 93 GLY A N 1
ATOM 725 C CA . GLY A 1 93 ? 1.302 2.793 23.573 1.00 81.25 93 GLY A CA 1
ATOM 726 C C . GLY A 1 93 ? -0.062 2.242 23.983 1.00 81.25 93 GLY A C 1
ATOM 727 O O . GLY A 1 93 ? -0.215 1.727 25.087 1.00 81.25 93 GLY A O 1
ATOM 728 N N . THR A 1 94 ? -1.048 2.336 23.089 1.00 79.56 94 THR A N 1
ATOM 729 C CA . THR A 1 94 ? -2.412 1.834 23.330 1.00 79.56 94 THR A CA 1
ATOM 730 C C . THR A 1 94 ? -2.656 0.431 22.772 1.00 79.56 94 THR A C 1
ATOM 732 O O . THR A 1 94 ? -3.731 -0.120 22.989 1.00 79.56 94 THR A O 1
ATOM 735 N N . GLU A 1 95 ? -1.680 -0.147 22.063 1.00 86.62 95 GLU A N 1
ATOM 736 C CA . GLU A 1 95 ? -1.802 -1.417 21.334 1.00 86.62 95 GLU A CA 1
ATOM 737 C C . GLU A 1 95 ? -3.011 -1.429 20.382 1.00 86.62 95 GLU A C 1
ATOM 739 O O . GLU A 1 95 ? -3.701 -2.439 20.216 1.00 86.62 95 GLU A O 1
ATOM 744 N N . THR A 1 96 ? -3.280 -0.290 19.738 1.00 89.75 96 THR A N 1
ATOM 745 C CA . THR A 1 96 ? -4.397 -0.137 18.800 1.00 89.75 96 THR A CA 1
ATOM 746 C C . THR A 1 96 ? -3.920 0.133 17.383 1.00 89.75 96 THR A C 1
ATOM 748 O O . THR A 1 96 ? -2.884 0.751 17.139 1.00 89.75 96 THR A O 1
ATOM 751 N N . VAL A 1 97 ? -4.705 -0.348 16.426 1.00 91.44 97 VAL A N 1
ATOM 752 C CA . VAL A 1 97 ? -4.564 -0.048 15.005 1.00 91.44 97 VAL A CA 1
ATOM 753 C C . VAL A 1 97 ? -5.733 0.836 14.611 1.00 91.44 97 VAL A C 1
ATOM 755 O O . VAL A 1 97 ? -6.883 0.456 14.834 1.00 91.44 97 VAL A O 1
ATOM 758 N N . ARG A 1 98 ? -5.455 1.970 13.970 1.00 91.62 98 ARG A N 1
ATOM 759 C CA . ARG A 1 98 ? -6.465 2.895 13.455 1.00 91.62 98 ARG A CA 1
ATOM 760 C C . ARG A 1 98 ? -6.331 3.038 11.947 1.00 91.62 98 ARG A C 1
ATOM 762 O O . ARG A 1 98 ? -5.290 3.460 11.454 1.00 91.62 98 ARG A O 1
ATOM 769 N N . ALA A 1 99 ? -7.397 2.743 11.213 1.00 92.31 99 ALA A N 1
ATOM 770 C CA . ALA A 1 99 ? -7.471 3.069 9.796 1.00 92.31 99 ALA A CA 1
ATOM 771 C C . ALA A 1 99 ? -7.579 4.591 9.640 1.00 92.31 99 ALA A C 1
ATOM 773 O O . ALA A 1 99 ? -8.506 5.212 10.168 1.00 92.31 99 ALA A O 1
ATOM 774 N N . VAL A 1 100 ? -6.630 5.191 8.926 1.00 90.94 100 VAL A N 1
ATOM 775 C CA . VAL A 1 100 ? -6.626 6.639 8.664 1.00 90.94 100 VAL A CA 1
ATOM 776 C C . VAL A 1 100 ? -7.012 6.953 7.225 1.00 90.94 100 VAL A C 1
ATOM 778 O O . VAL A 1 100 ? -7.549 8.024 6.961 1.00 90.94 100 VAL A O 1
ATOM 781 N N . TRP A 1 101 ? -6.860 5.988 6.315 1.00 93.31 101 TRP A N 1
ATOM 782 C CA . TRP A 1 101 ? -7.220 6.154 4.913 1.00 93.31 101 TRP A CA 1
ATOM 783 C C . TRP A 1 101 ?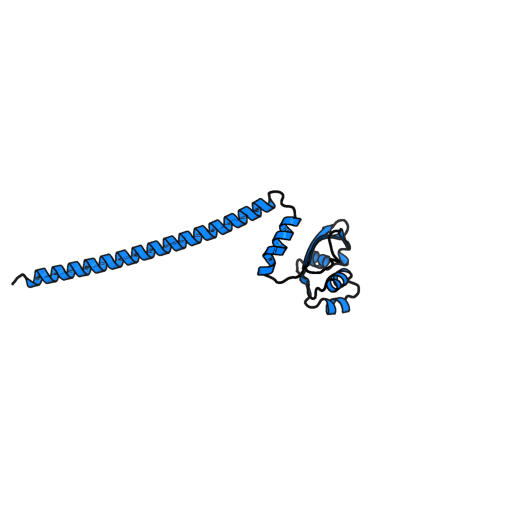 -7.630 4.821 4.281 1.00 93.31 101 TRP A C 1
ATOM 785 O O . TRP A 1 101 ? -7.070 3.767 4.596 1.00 93.31 101 TRP A O 1
ATOM 795 N N . ALA A 1 102 ? -8.603 4.857 3.372 1.00 94.19 102 ALA A N 1
ATOM 796 C CA . ALA A 1 102 ? -8.979 3.713 2.550 1.00 94.19 102 ALA A CA 1
ATOM 797 C C . ALA A 1 102 ? -9.593 4.165 1.219 1.00 94.19 102 ALA A C 1
ATOM 799 O O . ALA A 1 102 ? -10.389 5.104 1.176 1.00 94.19 102 ALA A O 1
ATOM 800 N N . ARG A 1 103 ? -9.286 3.433 0.147 1.00 94.88 103 ARG A N 1
ATOM 801 C CA . ARG A 1 103 ? -9.959 3.514 -1.155 1.00 94.88 103 ARG A CA 1
ATOM 802 C C . ARG A 1 103 ? -10.392 2.130 -1.591 1.00 94.88 103 ARG A C 1
ATOM 804 O O . ARG A 1 103 ? -9.673 1.158 -1.372 1.00 94.88 103 ARG A O 1
ATOM 811 N N . SER A 1 104 ? -11.573 2.047 -2.190 1.00 95.31 104 SER A N 1
ATOM 812 C CA . SER A 1 104 ? -12.173 0.800 -2.650 1.00 95.31 104 SER A CA 1
ATOM 813 C C . SER A 1 104 ? -13.066 1.061 -3.860 1.00 95.31 104 SER A C 1
ATOM 815 O O . SER A 1 104 ? -13.692 2.116 -3.938 1.00 95.31 104 SER A O 1
ATOM 817 N N . ASP A 1 105 ? -13.150 0.088 -4.766 1.00 94.69 105 ASP A N 1
ATOM 818 C CA . ASP A 1 105 ? -14.150 0.050 -5.842 1.00 94.69 105 ASP A CA 1
ATOM 819 C C . ASP A 1 105 ? -15.543 -0.365 -5.317 1.00 94.69 105 ASP A C 1
ATOM 821 O O . ASP A 1 105 ? -16.531 -0.299 -6.048 1.00 94.69 105 ASP A O 1
ATOM 825 N N . ALA A 1 106 ? -15.632 -0.831 -4.064 1.00 93.50 106 ALA A N 1
ATOM 826 C CA . ALA A 1 106 ? -16.884 -1.242 -3.437 1.00 93.50 106 ALA A CA 1
ATOM 827 C C . ALA A 1 106 ? -17.840 -0.056 -3.222 1.00 93.50 106 ALA A C 1
ATOM 829 O O . ALA A 1 106 ? -17.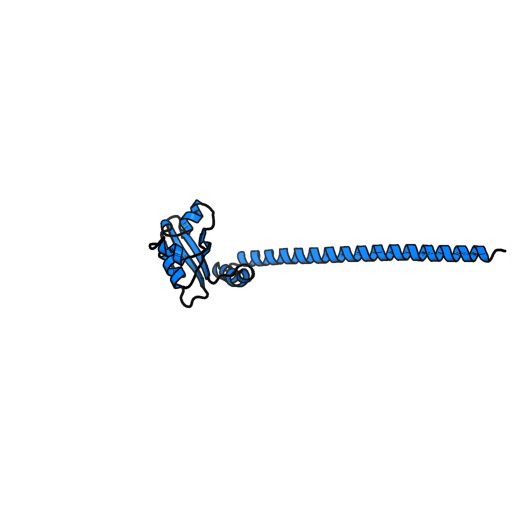419 1.065 -2.941 1.00 93.50 106 ALA A O 1
ATOM 830 N N . SER A 1 107 ? -19.150 -0.319 -3.278 1.00 89.56 107 SER A N 1
ATOM 831 C CA . SER A 1 107 ? -20.183 0.700 -3.036 1.00 89.56 107 SER A CA 1
ATOM 832 C C . SER A 1 107 ? -20.206 1.218 -1.597 1.00 89.56 107 SER A C 1
ATOM 834 O O . SER A 1 107 ? -20.695 2.315 -1.344 1.00 89.56 107 SER A O 1
ATOM 836 N N . GLU A 1 108 ? -19.710 0.422 -0.651 1.00 93.19 108 GLU A N 1
ATOM 837 C CA . GLU A 1 108 ? -19.622 0.766 0.763 1.00 93.19 108 GLU A CA 1
ATOM 838 C C . GLU A 1 108 ? -18.263 0.316 1.308 1.00 93.19 108 GLU A C 1
ATOM 840 O O . GLU A 1 108 ? -17.811 -0.790 1.018 1.00 93.19 108 GLU A O 1
ATOM 845 N N . ILE A 1 109 ? -17.620 1.172 2.103 1.00 94.19 109 ILE A N 1
ATOM 846 C CA . ILE A 1 109 ? -16.366 0.873 2.798 1.00 94.19 109 ILE A CA 1
ATOM 847 C C . ILE A 1 109 ? -16.704 0.612 4.269 1.00 94.19 109 ILE A C 1
ATOM 849 O O . ILE A 1 109 ? -17.064 1.534 4.998 1.00 94.19 109 ILE A O 1
ATOM 853 N N . LYS A 1 110 ? -16.573 -0.641 4.708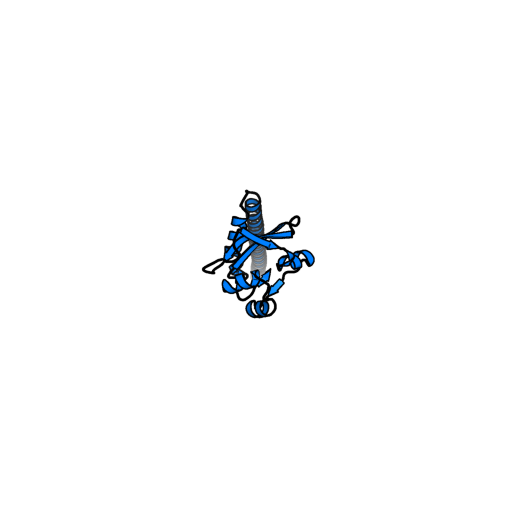 1.00 93.06 110 LYS A N 1
ATOM 854 C CA . LYS A 1 110 ? -16.799 -1.090 6.089 1.00 93.06 110 LYS A CA 1
ATOM 855 C C . LYS A 1 110 ? -15.600 -0.779 6.982 1.00 93.06 110 LYS A C 1
ATOM 857 O O . LYS A 1 110 ? -15.770 -0.364 8.125 1.00 93.06 110 LYS A O 1
ATOM 862 N N . ILE A 1 111 ? -14.382 -0.942 6.458 1.00 92.06 111 ILE A N 1
ATOM 863 C CA . ILE A 1 111 ? -13.145 -0.540 7.149 1.00 92.06 111 ILE A CA 1
ATOM 864 C C . ILE A 1 111 ? -12.637 0.760 6.526 1.00 92.06 111 ILE A C 1
ATOM 866 O O . ILE A 1 111 ? -11.812 0.746 5.611 1.00 92.06 111 ILE A O 1
ATOM 870 N N . GLY A 1 112 ? -13.177 1.884 6.984 1.00 90.25 112 GLY A N 1
ATOM 871 C CA . GLY A 1 112 ? -12.798 3.224 6.532 1.00 90.25 112 GLY A CA 1
ATOM 872 C C . GLY A 1 112 ? -12.038 4.016 7.591 1.00 90.25 112 GLY A C 1
ATOM 873 O O . GLY A 1 112 ? -11.753 3.516 8.681 1.00 90.25 112 GLY A O 1
ATOM 874 N N . THR A 1 113 ? -11.733 5.273 7.276 1.00 89.06 113 THR A N 1
ATOM 875 C CA . THR A 1 113 ? -11.137 6.224 8.221 1.00 89.06 113 THR A CA 1
ATOM 876 C C . THR A 1 113 ? -11.927 6.265 9.533 1.00 89.06 113 THR A C 1
ATOM 878 O O . THR A 1 113 ? -13.149 6.404 9.530 1.00 89.06 113 THR A O 1
ATOM 881 N N . GLY A 1 114 ? -11.221 6.138 10.658 1.00 83.69 114 GLY A N 1
ATOM 882 C CA . GLY A 1 114 ? -11.808 6.125 12.001 1.00 83.69 114 GLY A CA 1
ATOM 883 C C . GLY A 1 114 ? -12.116 4.731 12.553 1.00 83.69 114 GLY A C 1
ATOM 884 O O . GLY A 1 114 ? -12.334 4.606 13.757 1.00 83.69 114 GLY A O 1
ATOM 885 N N . TYR A 1 115 ? -12.068 3.676 11.730 1.00 90.19 115 TYR A N 1
ATOM 886 C CA . TYR A 1 115 ? -12.099 2.303 12.237 1.00 90.19 115 TYR A CA 1
ATOM 887 C C . TYR A 1 115 ? -10.885 2.044 13.138 1.00 90.19 115 TYR A C 1
ATOM 889 O O . TYR A 1 115 ? -9.757 2.401 12.788 1.00 90.19 115 TYR A O 1
ATOM 897 N N . SER A 1 116 ? -11.107 1.397 14.282 1.00 90.56 116 SER A N 1
ATOM 898 C CA . SER A 1 116 ? -10.054 1.043 15.233 1.00 90.56 116 SER A CA 1
ATOM 899 C C . SER A 1 116 ? -10.268 -0.359 15.790 1.00 90.56 116 SER A C 1
ATOM 901 O O . SER A 1 116 ? -11.405 -0.771 16.024 1.00 90.56 116 SER A O 1
ATOM 903 N N . ALA A 1 117 ? -9.176 -1.089 16.003 1.00 90.88 117 ALA A N 1
ATOM 904 C CA . ALA A 1 117 ? -9.189 -2.416 16.604 1.00 90.88 117 ALA A CA 1
ATOM 905 C C . ALA A 1 117 ? -7.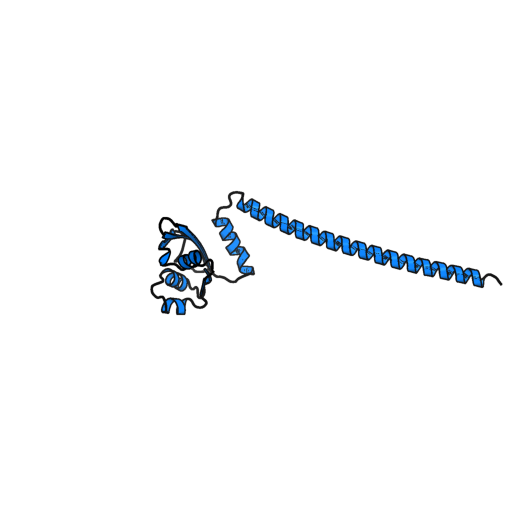920 -2.664 17.441 1.00 90.88 117 ALA A C 1
ATOM 907 O O . ALA A 1 117 ? -6.868 -2.092 17.136 1.00 90.88 117 ALA A O 1
ATOM 908 N N . PRO A 1 118 ? -7.978 -3.537 18.465 1.00 90.75 118 PRO A N 1
ATOM 909 C CA . PRO A 1 118 ? -6.785 -3.999 19.168 1.00 90.75 118 PRO A CA 1
ATOM 910 C C . PRO A 1 118 ? -5.797 -4.650 18.201 1.00 90.75 118 PRO A C 1
ATOM 912 O O . PRO A 1 118 ? -6.182 -5.474 17.376 1.00 90.75 118 PRO A O 1
ATOM 915 N N . ILE A 1 119 ? -4.510 -4.342 18.319 1.00 87.75 119 ILE A N 1
ATOM 916 C CA . ILE A 1 119 ? -3.491 -4.839 17.392 1.00 87.75 119 ILE A CA 1
ATOM 917 C C . ILE A 1 119 ? -3.454 -6.369 17.322 1.00 87.75 119 ILE A C 1
ATOM 919 O O . ILE A 1 119 ? -3.326 -6.931 16.232 1.00 87.75 119 ILE A O 1
ATOM 923 N N . ALA A 1 120 ? -3.668 -7.027 18.464 1.00 84.88 120 ALA A N 1
ATOM 924 C CA . ALA A 1 120 ? -3.698 -8.477 18.613 1.00 84.88 120 ALA A CA 1
ATOM 925 C C . ALA A 1 120 ? -4.843 -9.156 17.839 1.00 84.88 120 ALA A C 1
ATOM 927 O O . ALA A 1 120 ? -4.746 -10.341 17.525 1.00 84.88 120 ALA A O 1
ATOM 928 N N . SER A 1 121 ? -5.920 -8.431 17.510 1.00 82.00 121 SER A N 1
ATOM 929 C CA . SER A 1 121 ? -7.023 -8.958 16.693 1.00 82.00 121 SER A CA 1
ATOM 930 C C . SER A 1 121 ? -6.836 -8.707 15.193 1.00 82.00 121 SER A C 1
ATOM 932 O O . SER A 1 121 ? -7.643 -9.163 14.379 1.00 82.00 121 SER A O 1
ATOM 934 N N . THR A 1 122 ? -5.764 -8.009 14.804 1.00 83.69 122 THR A N 1
ATOM 935 C CA . THR A 1 122 ? -5.461 -7.677 13.410 1.00 83.69 122 THR A CA 1
ATOM 936 C C . THR A 1 122 ? -4.310 -8.513 12.865 1.00 83.69 122 THR A C 1
ATOM 938 O O . THR A 1 122 ? -3.455 -9.018 13.589 1.00 83.69 122 THR A O 1
ATOM 941 N N . SER A 1 123 ? -4.222 -8.598 11.541 1.00 80.44 123 SER A N 1
ATOM 942 C CA . SER A 1 123 ? -3.056 -9.189 10.884 1.00 80.44 123 SER A CA 1
ATOM 943 C C . SER A 1 123 ? -1.780 -8.364 11.009 1.00 80.44 123 SER A C 1
ATOM 945 O O . SER A 1 123 ? -0.695 -8.905 10.803 1.00 80.44 123 SER A O 1
ATOM 947 N N . LEU A 1 124 ? -1.904 -7.071 11.321 1.00 84.69 124 LEU A N 1
ATOM 948 C CA . LEU A 1 124 ? -0.779 -6.146 11.411 1.00 84.69 124 LEU A CA 1
ATOM 949 C C . LEU A 1 124 ? 0.112 -6.441 12.620 1.00 84.69 124 LEU A C 1
ATOM 951 O O . LEU A 1 124 ? 1.322 -6.278 12.505 1.00 84.69 124 LEU A O 1
ATOM 955 N N . GLY A 1 125 ? -0.438 -6.975 13.718 1.00 83.69 125 GLY A N 1
ATOM 956 C CA . GLY A 1 125 ? 0.366 -7.395 14.873 1.00 83.69 125 GLY A CA 1
ATOM 957 C C . GLY A 1 125 ? 1.465 -8.387 14.483 1.00 83.69 125 GLY A C 1
ATOM 958 O O . GLY A 1 125 ? 2.645 -8.155 14.731 1.00 83.69 125 GLY A O 1
ATOM 959 N N . ARG A 1 126 ? 1.106 -9.429 13.725 1.00 81.62 126 ARG A N 1
ATOM 960 C CA . ARG A 1 126 ? 2.078 -10.410 13.224 1.00 81.62 126 ARG A CA 1
ATOM 961 C C . ARG A 1 126 ? 3.091 -9.802 12.246 1.00 81.62 126 ARG A C 1
ATOM 963 O O . ARG A 1 126 ? 4.228 -10.267 12.174 1.00 81.62 126 ARG A O 1
ATOM 970 N N . ILE A 1 127 ? 2.701 -8.799 11.460 1.00 87.06 127 ILE A N 1
ATOM 971 C CA . ILE A 1 127 ? 3.616 -8.134 10.518 1.00 87.06 127 ILE A CA 1
ATOM 972 C C . ILE A 1 127 ? 4.666 -7.329 11.282 1.00 87.06 127 ILE A C 1
ATOM 974 O O . ILE A 1 127 ? 5.840 -7.409 10.934 1.00 87.06 127 ILE A O 1
ATOM 978 N N . LEU A 1 128 ? 4.281 -6.633 12.353 1.00 83.62 128 LEU A N 1
ATOM 979 C CA . LEU A 1 128 ? 5.230 -5.914 13.207 1.00 83.62 128 LEU A CA 1
ATOM 980 C C . LEU A 1 128 ? 6.223 -6.854 13.891 1.00 83.62 128 LEU A C 1
ATOM 982 O O . LEU A 1 128 ? 7.400 -6.527 13.991 1.00 83.62 128 LEU A O 1
ATOM 986 N N . GLU A 1 129 ? 5.769 -8.034 14.313 1.00 83.38 129 GLU A N 1
ATOM 987 C CA . GLU A 1 129 ? 6.640 -9.042 14.927 1.00 83.38 129 GLU A CA 1
ATOM 988 C C . GLU A 1 129 ? 7.597 -9.693 13.919 1.00 83.38 129 GLU A C 1
ATOM 990 O O . GLU A 1 129 ? 8.751 -9.973 14.235 1.00 83.38 129 GLU A O 1
ATOM 995 N N . THR A 1 130 ? 7.119 -9.983 12.705 1.00 87.19 130 THR A N 1
ATOM 996 C CA . THR A 1 130 ? 7.849 -10.834 11.748 1.00 87.19 130 THR A CA 1
ATOM 997 C C . THR A 1 130 ? 8.541 -10.072 10.621 1.00 87.19 130 THR A C 1
ATOM 999 O O . THR A 1 130 ? 9.391 -10.648 9.940 1.00 87.19 130 THR A O 1
ATOM 1002 N N . GLY A 1 131 ? 8.154 -8.819 10.372 1.00 86.12 131 GLY A N 1
ATOM 1003 C CA . GLY A 1 131 ? 8.576 -8.023 9.217 1.00 86.12 131 GLY A CA 1
ATOM 1004 C C . GLY A 1 131 ? 8.140 -8.600 7.865 1.00 86.12 131 GLY A C 1
ATOM 1005 O O . GLY A 1 131 ? 8.658 -8.191 6.828 1.00 86.12 131 GLY A O 1
ATOM 1006 N N . LYS A 1 132 ? 7.237 -9.590 7.853 1.00 87.38 132 LYS A N 1
ATOM 1007 C CA . LYS A 1 132 ? 6.824 -10.308 6.643 1.00 87.38 132 LYS A CA 1
ATOM 1008 C C . LYS A 1 132 ? 5.380 -10.001 6.295 1.00 87.38 132 LYS A C 1
ATOM 1010 O O . LYS A 1 132 ? 4.495 -10.178 7.128 1.00 87.38 132 LYS A O 1
ATOM 1015 N N . GLN A 1 133 ? 5.164 -9.652 5.030 1.00 88.38 133 GLN A N 1
ATOM 1016 C CA . GLN A 1 133 ? 3.833 -9.505 4.449 1.00 88.38 133 GLN A CA 1
ATOM 1017 C C . GLN A 1 133 ? 3.003 -10.786 4.607 1.00 88.38 133 GLN A C 1
ATOM 1019 O O . GLN A 1 133 ? 3.521 -11.910 4.541 1.00 88.38 133 GLN A O 1
ATOM 1024 N N . ARG A 1 134 ? 1.694 -10.618 4.768 1.00 90.25 134 ARG A N 1
ATOM 1025 C CA . ARG A 1 134 ? 0.713 -11.701 4.803 1.00 90.25 134 ARG A CA 1
ATOM 1026 C C . ARG A 1 134 ? -0.102 -11.676 3.518 1.00 90.25 134 ARG A C 1
ATOM 1028 O O . ARG A 1 134 ? -0.690 -10.658 3.178 1.00 90.25 134 ARG A O 1
ATOM 1035 N N . ILE A 1 135 ? -0.197 -12.819 2.847 1.00 92.38 135 ILE A N 1
ATOM 1036 C CA . ILE A 1 135 ? -1.029 -12.992 1.652 1.00 92.38 135 ILE A CA 1
ATOM 1037 C C . ILE A 1 135 ? -2.116 -14.020 1.964 1.00 92.38 135 ILE A C 1
ATOM 1039 O O . ILE A 1 135 ? -1.813 -15.127 2.412 1.00 92.38 135 ILE A O 1
ATOM 1043 N N . ILE A 1 136 ? -3.374 -13.650 1.729 1.00 93.88 136 ILE A N 1
ATOM 1044 C CA . ILE A 1 136 ? -4.533 -14.545 1.755 1.00 93.88 136 ILE A CA 1
ATOM 1045 C C . ILE A 1 136 ? -5.103 -14.600 0.345 1.00 93.88 136 ILE A C 1
ATOM 1047 O O . ILE A 1 136 ? -5.566 -13.587 -0.172 1.00 93.88 136 ILE A O 1
ATOM 1051 N N . ASN A 1 137 ? -5.088 -15.790 -0.250 1.00 96.00 137 ASN A N 1
ATOM 1052 C CA . ASN A 1 137 ? -5.583 -16.010 -1.610 1.00 96.00 137 ASN A CA 1
ATOM 1053 C C . ASN A 1 137 ? -7.099 -16.245 -1.669 1.00 96.00 137 ASN A C 1
ATOM 1055 O O . ASN A 1 137 ? -7.696 -16.029 -2.718 1.00 96.00 137 ASN A O 1
ATOM 1059 N N . ASP A 1 138 ? -7.703 -16.684 -0.561 1.00 96.75 138 ASP A N 1
ATOM 1060 C CA . ASP A 1 138 ? -9.145 -16.890 -0.436 1.00 96.75 138 ASP A CA 1
ATOM 1061 C C . ASP A 1 138 ? -9.620 -16.392 0.933 1.00 96.75 138 ASP A C 1
ATOM 1063 O O . ASP A 1 138 ? -9.376 -17.010 1.971 1.00 96.75 138 ASP A O 1
ATOM 1067 N N . LEU A 1 139 ? -10.247 -15.218 0.935 1.00 96.06 139 LEU A N 1
ATOM 1068 C CA . LEU A 1 139 ? -10.773 -14.592 2.141 1.00 96.06 139 LEU A CA 1
ATOM 1069 C C . LEU A 1 139 ? -12.020 -15.300 2.676 1.00 96.06 139 LEU A C 1
ATOM 1071 O O . LEU A 1 139 ? -12.234 -15.260 3.884 1.00 96.06 139 LEU A O 1
ATOM 1075 N N . ALA A 1 140 ? -12.816 -15.951 1.822 1.00 96.12 140 ALA A N 1
ATOM 1076 C CA . ALA A 1 140 ? -14.010 -16.668 2.263 1.00 96.12 140 ALA A CA 1
ATOM 1077 C C . ALA A 1 140 ? -13.611 -17.927 3.046 1.00 96.12 140 ALA A C 1
ATOM 1079 O O . ALA A 1 140 ? -14.022 -18.089 4.193 1.00 96.12 140 ALA A O 1
ATOM 1080 N N . ASP A 1 141 ? -12.710 -18.741 2.485 1.00 97.31 141 ASP A N 1
ATOM 1081 C CA . ASP A 1 141 ? -12.139 -19.909 3.174 1.00 97.31 141 ASP A CA 1
ATOM 1082 C C . ASP A 1 141 ? -11.363 -19.502 4.440 1.00 97.31 141 ASP A C 1
ATOM 1084 O O . ASP A 1 141 ? -11.456 -20.147 5.489 1.00 97.31 141 ASP A O 1
ATOM 1088 N N . TYR A 1 142 ? -10.618 -18.392 4.385 1.00 95.19 142 TYR A N 1
ATOM 1089 C CA . TYR A 1 142 ? -9.921 -17.888 5.566 1.00 95.19 142 TYR A CA 1
ATOM 1090 C C . TYR A 1 142 ? -10.893 -17.468 6.676 1.00 95.19 142 TYR A C 1
ATOM 1092 O O . TYR A 1 142 ? -10.630 -17.766 7.844 1.00 95.19 142 TYR A O 1
ATOM 1100 N N . LEU A 1 143 ? -12.001 -16.805 6.325 1.00 95.19 143 LEU A N 1
ATOM 1101 C CA . LEU A 1 143 ? -13.029 -16.366 7.267 1.00 95.19 143 LEU A CA 1
ATOM 1102 C C . LEU A 1 143 ? -13.760 -17.548 7.909 1.00 95.19 143 LEU A C 1
ATOM 1104 O O . LEU A 1 143 ? -13.999 -17.512 9.112 1.00 95.19 143 LEU A O 1
ATOM 1108 N N . GLU A 1 144 ? -14.050 -18.613 7.159 1.00 96.12 144 GLU A N 1
ATOM 1109 C CA . GLU A 1 144 ? -14.620 -19.848 7.720 1.00 96.12 144 GLU A CA 1
ATOM 1110 C C . GLU A 1 144 ? -13.716 -20.455 8.803 1.00 96.12 144 GLU A C 1
ATOM 1112 O O . GLU A 1 144 ? -14.193 -20.924 9.836 1.00 96.12 144 GLU A O 1
ATOM 1117 N N . LYS A 1 145 ? -12.394 -20.396 8.598 1.00 95.00 145 LYS A N 1
ATOM 1118 C CA . LYS A 1 145 ? -11.388 -20.882 9.558 1.00 95.00 145 LYS A CA 1
ATOM 1119 C C . LYS A 1 145 ? -11.125 -19.908 10.710 1.00 95.00 145 LYS A C 1
ATOM 1121 O O . LYS A 1 145 ? -10.623 -20.324 11.752 1.00 95.00 145 LYS A O 1
ATOM 1126 N N . HIS A 1 146 ? -11.437 -18.626 10.527 1.00 91.56 146 HIS A N 1
ATOM 1127 C CA . HIS A 1 146 ? -11.206 -17.556 11.500 1.00 91.56 146 HIS A CA 1
ATOM 1128 C C . HIS A 1 146 ? -12.468 -16.696 11.677 1.00 91.56 146 HIS A C 1
ATOM 1130 O O . HIS A 1 146 ? -12.430 -15.486 11.422 1.00 91.56 146 HIS A O 1
ATOM 1136 N N . PRO A 1 147 ? -13.590 -17.285 12.136 1.00 91.75 147 PRO A N 1
ATOM 1137 C CA . PRO A 1 147 ? -14.886 -16.605 12.184 1.00 91.75 147 PRO A CA 1
ATOM 1138 C C . PRO A 1 147 ? -14.896 -15.380 13.109 1.00 91.75 147 PRO A C 1
ATOM 1140 O O . PRO A 1 147 ? -15.726 -14.489 12.942 1.00 91.75 147 PRO A O 1
ATOM 1143 N N . GLN A 1 148 ? -13.957 -15.305 14.055 1.00 89.06 148 GLN A N 1
ATOM 1144 C CA . GLN A 1 148 ? -13.748 -14.182 14.972 1.00 89.06 148 GLN A CA 1
ATOM 1145 C C . GLN A 1 148 ? -13.065 -12.959 14.336 1.00 89.06 148 GLN A C 1
ATOM 1147 O O . GLN A 1 148 ? -12.919 -11.933 14.993 1.00 89.06 148 GLN A O 1
ATOM 1152 N N . SER A 1 149 ? -12.585 -13.053 13.091 1.00 88.56 149 SER A N 1
ATOM 1153 C CA . SER A 1 149 ? -11.895 -11.940 12.437 1.00 88.56 149 SER A CA 1
ATOM 1154 C C . SER A 1 149 ? -12.894 -10.942 11.849 1.00 88.56 149 SER A C 1
ATOM 1156 O O . SER A 1 149 ? -13.257 -11.025 10.675 1.00 88.56 149 SER A O 1
ATOM 1158 N N . ASP A 1 150 ? -13.307 -9.964 12.657 1.00 88.69 150 ASP A N 1
ATOM 1159 C CA . ASP A 1 150 ? -14.251 -8.919 12.233 1.00 88.69 150 ASP A CA 1
ATOM 1160 C C . ASP A 1 150 ? -13.735 -8.124 11.029 1.00 88.69 150 ASP A C 1
ATOM 1162 O O . ASP A 1 150 ? -14.483 -7.858 10.091 1.00 88.69 150 ASP A O 1
ATOM 1166 N N . ALA A 1 151 ? -12.431 -7.832 10.997 1.00 88.69 151 ALA A N 1
ATOM 1167 C CA . ALA A 1 151 ? -11.810 -7.160 9.862 1.00 88.69 151 ALA A CA 1
ATOM 1168 C C . ALA A 1 151 ? -11.891 -7.996 8.570 1.00 88.69 151 ALA A C 1
ATOM 1170 O O . ALA A 1 151 ? -12.195 -7.467 7.504 1.00 88.69 151 ALA A O 1
ATOM 1171 N N . THR A 1 152 ? -11.660 -9.312 8.651 1.00 92.31 152 THR A N 1
ATOM 1172 C CA . THR A 1 152 ? -11.820 -10.192 7.481 1.00 92.31 152 THR A CA 1
ATOM 1173 C C . THR A 1 152 ? -13.274 -10.214 7.025 1.00 92.31 152 THR A C 1
ATOM 1175 O O . THR A 1 152 ? -13.529 -10.078 5.831 1.00 92.31 152 THR A O 1
ATOM 1178 N N . ARG A 1 153 ? -14.227 -10.327 7.961 1.00 93.94 153 ARG A N 1
ATOM 1179 C CA . ARG A 1 153 ? -15.663 -10.330 7.651 1.00 93.94 153 ARG A CA 1
ATOM 1180 C C . ARG A 1 153 ? -16.070 -9.066 6.898 1.00 93.94 153 ARG A C 1
ATOM 1182 O O . ARG A 1 153 ? -16.645 -9.164 5.822 1.00 93.94 153 ARG A O 1
ATOM 1189 N N . ALA A 1 154 ? -15.677 -7.903 7.411 1.00 93.38 154 ALA A N 1
ATOM 1190 C CA . ALA A 1 154 ? -15.949 -6.614 6.789 1.00 93.38 154 ALA A CA 1
ATOM 1191 C C . ALA A 1 154 ? -15.369 -6.516 5.367 1.00 93.38 154 ALA A C 1
ATOM 1193 O O . ALA A 1 154 ? -16.062 -6.108 4.444 1.00 93.38 154 ALA A O 1
ATOM 1194 N N . VAL A 1 155 ? -14.120 -6.944 5.157 1.00 93.94 155 VAL A N 1
ATOM 1195 C CA . VAL A 1 155 ? -13.472 -6.906 3.833 1.00 93.94 155 VAL A CA 1
ATOM 1196 C C . VAL A 1 155 ? -14.126 -7.878 2.836 1.00 93.94 155 VAL A C 1
ATOM 1198 O O . VAL A 1 155 ? -14.230 -7.560 1.652 1.00 93.94 155 VAL A O 1
ATOM 1201 N N . VAL A 1 156 ? -14.612 -9.035 3.299 1.00 95.38 156 VAL A N 1
ATOM 1202 C CA . VAL A 1 156 ? -15.400 -9.971 2.475 1.00 95.38 156 VAL A CA 1
ATOM 1203 C C . VAL A 1 156 ? -16.768 -9.385 2.119 1.00 95.38 156 VAL A C 1
ATOM 1205 O O . VAL A 1 156 ? -17.192 -9.504 0.972 1.00 95.38 156 VAL A O 1
ATOM 1208 N N . GLU A 1 157 ? -17.442 -8.719 3.060 1.00 94.88 157 GLU A N 1
ATOM 1209 C CA . GLU A 1 157 ? -18.723 -8.033 2.821 1.00 94.88 157 GLU A CA 1
ATOM 1210 C C . GLU A 1 157 ? -18.601 -6.893 1.798 1.00 94.88 157 GLU A C 1
ATOM 1212 O O . GLU A 1 157 ? -19.532 -6.654 1.032 1.00 94.88 157 GLU A O 1
ATOM 1217 N N . GLU A 1 158 ? -17.443 -6.232 1.725 1.00 94.62 158 GLU A N 1
ATOM 1218 C CA . GLU A 1 158 ? -17.125 -5.265 0.663 1.00 94.62 158 GLU A CA 1
ATOM 1219 C C . GLU A 1 158 ? -16.898 -5.917 -0.719 1.00 94.62 158 GLU A C 1
ATOM 1221 O O . GLU A 1 158 ? -16.753 -5.217 -1.721 1.00 94.62 158 GLU A O 1
ATOM 1226 N N . GLY A 1 159 ? -16.856 -7.251 -0.797 1.00 95.38 159 GLY A N 1
ATOM 1227 C CA . GLY A 1 159 ? -16.707 -8.015 -2.038 1.00 95.38 159 GLY A CA 1
ATOM 1228 C C . GLY A 1 159 ? -15.276 -8.443 -2.370 1.00 95.38 159 GLY A C 1
ATOM 1229 O O . GLY A 1 159 ? -15.034 -8.989 -3.451 1.00 95.38 159 GLY A O 1
ATOM 1230 N N . MET A 1 160 ? -14.313 -8.234 -1.468 1.00 95.88 160 MET A N 1
ATOM 1231 C CA . MET A 1 160 ? -12.926 -8.647 -1.696 1.00 95.88 160 MET A CA 1
ATOM 1232 C C . MET A 1 160 ? -12.763 -10.159 -1.508 1.00 95.88 160 MET A C 1
ATOM 1234 O O . MET A 1 160 ? -13.331 -10.761 -0.599 1.00 95.88 160 MET A O 1
ATOM 1238 N N . ARG A 1 161 ? -11.934 -10.784 -2.353 1.00 96.38 161 ARG A N 1
ATOM 1239 C CA . ARG A 1 161 ? -11.708 -12.245 -2.342 1.00 96.38 161 ARG A CA 1
ATOM 1240 C C . ARG A 1 161 ? -10.306 -12.669 -1.932 1.00 96.38 161 ARG A C 1
ATOM 1242 O O . ARG A 1 161 ? -10.121 -13.796 -1.496 1.00 96.38 161 ARG A O 1
ATOM 1249 N N . ALA A 1 162 ? -9.341 -11.769 -2.048 1.00 95.81 162 ALA A N 1
ATOM 1250 C CA . ALA A 1 162 ? -7.965 -11.968 -1.629 1.00 95.81 162 ALA A CA 1
ATOM 1251 C C . ALA A 1 162 ? -7.470 -10.694 -0.939 1.00 95.81 162 ALA A C 1
ATOM 1253 O O . ALA A 1 162 ? -7.996 -9.606 -1.178 1.00 95.81 162 ALA A O 1
ATOM 1254 N N . SER A 1 163 ? -6.457 -10.821 -0.087 1.00 94.38 163 SER A N 1
ATOM 1255 C CA . SER A 1 163 ? -5.837 -9.672 0.572 1.00 94.38 163 SER A CA 1
ATOM 1256 C C . SER A 1 163 ? -4.337 -9.853 0.704 1.00 94.38 163 SER A C 1
ATOM 1258 O O . SER A 1 163 ? -3.865 -10.952 1.001 1.00 94.38 163 SER A O 1
ATOM 1260 N N . MET A 1 164 ? -3.617 -8.744 0.607 1.00 91.94 164 MET A N 1
ATOM 1261 C CA . MET A 1 164 ? -2.235 -8.630 1.042 1.00 91.94 164 MET A CA 1
ATOM 1262 C C . MET A 1 164 ? -2.169 -7.570 2.138 1.00 91.94 164 MET A C 1
ATOM 1264 O O . MET A 1 164 ? -2.860 -6.555 2.056 1.00 91.94 164 MET A O 1
ATOM 1268 N N . THR A 1 165 ? -1.404 -7.838 3.187 1.00 87.81 165 THR A N 1
ATOM 1269 C CA . THR A 1 165 ? -1.175 -6.908 4.296 1.00 87.81 165 THR A CA 1
ATOM 1270 C C . THR A 1 165 ? 0.302 -6.875 4.627 1.00 87.81 165 THR A C 1
ATOM 1272 O O . THR A 1 165 ? 0.922 -7.966 4.593 1.00 87.81 165 THR A O 1
#

Foldseek 3Di:
DCVVVVVVVVVVVVVVVVVVVVVVVVVVVVVVVVVVVVVVVVVVVVVVVVVVVVVVCCVVVCPDPVNVVVCCVVPCCVPDPDFKDWDWDADPVVQKIFTQAMGGPFPDQPRGGGDMDRNVLDPVVVCVVPVDKDKFQALVVVCVVVVVNPVSVRCVVSVDGIDID

pLDDT: mean 85.8, std 9.59, range [49.66, 97.31]

Sequence (165 aa):
MSIGTSWLIAVLIAGLAVLIWSGLRLRLAAAQRRERELQNLVDLRTQEVRSLGSLTEKINSGVGLDEVLEYVWESFRAVVPYNRIGFAEVDGGTETVRAVWARSDASEIKIGTGYSAPIASTSLGRILETGKQRIINDLADYLEKHPQSDATRAVVEEGMRASMT